Protein AF-A0A7G8E609-F1 (afdb_monomer)

Solvent-accessible surface area (backbone atoms only — not comparable to full-atom values): 3874 Å² total; per-residue (Å²): 132,85,79,82,75,83,82,82,88,82,91,74,55,72,66,56,47,51,49,52,30,50,55,35,43,51,52,51,77,62,54,89,73,76,65,66,66,57,55,51,49,33,50,51,51,29,51,50,42,46,49,56,50,50,55,52,35,50,77,68,63,76,103

Foldseek 3Di:
DPPPDDDDDDDDDLVVLVVQLVVLVVCLVVPPDDDPVVNVVSVVSNVVSVVVNVVVCVVVVVD

Structure (mmCIF, N/CA/C/O backbone):
data_AF-A0A7G8E609-F1
#
_entry.id   AF-A0A7G8E609-F1
#
loop_
_atom_site.group_PDB
_atom_site.id
_atom_site.type_symbol
_atom_site.label_atom_id
_atom_site.label_alt_id
_atom_site.label_comp_id
_atom_site.label_as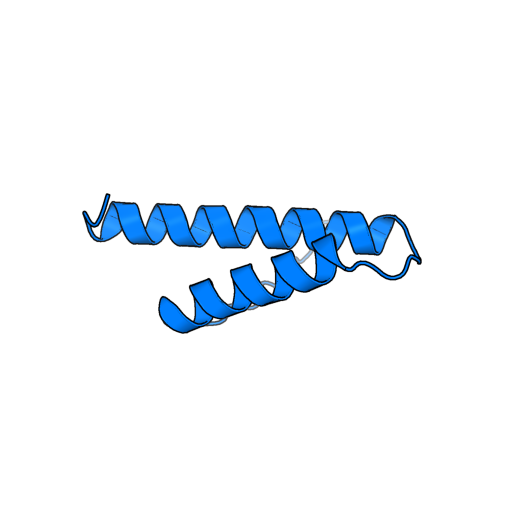ym_id
_atom_site.label_entity_id
_atom_site.label_seq_id
_atom_site.pdbx_PDB_ins_code
_atom_site.Cartn_x
_atom_site.Cartn_y
_atom_site.Cartn_z
_atom_site.occupancy
_atom_site.B_iso_or_equiv
_atom_site.auth_seq_id
_atom_site.auth_comp_id
_atom_site.auth_asym_id
_atom_site.auth_atom_id
_atom_site.pdbx_PDB_model_num
ATOM 1 N N . MET A 1 1 ? 10.432 29.420 -0.586 1.00 44.19 1 MET A N 1
ATOM 2 C CA . MET A 1 1 ? 9.047 29.330 -1.081 1.00 44.19 1 MET A CA 1
ATOM 3 C C . MET A 1 1 ? 8.352 28.354 -0.164 1.00 44.19 1 MET A C 1
ATOM 5 O O . MET A 1 1 ? 8.864 27.256 -0.020 1.00 44.19 1 MET A O 1
ATOM 9 N N . GLU A 1 2 ? 7.308 28.780 0.540 1.00 53.97 2 GLU A N 1
ATOM 10 C CA . GLU A 1 2 ? 6.453 2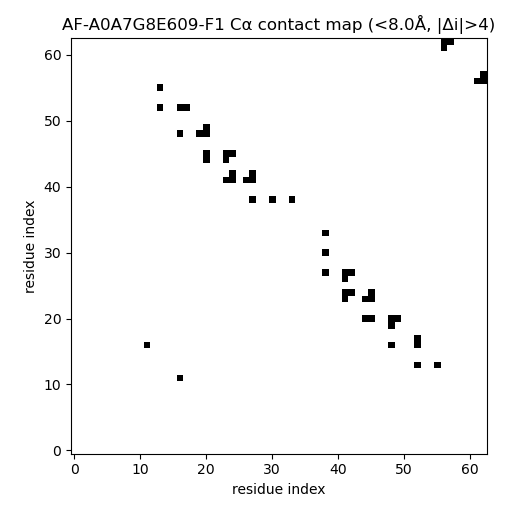7.849 1.281 1.00 53.97 2 GLU A CA 1
ATOM 11 C C . GLU A 1 2 ? 5.682 27.031 0.245 1.00 53.97 2 GLU A C 1
ATOM 13 O O . GLU A 1 2 ? 4.895 27.587 -0.524 1.00 53.97 2 GLU A O 1
ATOM 18 N N . ASP A 1 3 ? 5.980 25.737 0.160 1.00 56.69 3 ASP A N 1
ATOM 19 C CA . ASP A 1 3 ? 5.221 24.806 -0.665 1.00 56.69 3 ASP A CA 1
ATOM 20 C C . ASP A 1 3 ? 3.789 24.763 -0.125 1.00 56.69 3 ASP A C 1
ATOM 22 O O . ASP A 1 3 ? 3.518 24.214 0.943 1.00 56.69 3 ASP A O 1
ATOM 26 N N . ASN A 1 4 ? 2.864 25.394 -0.848 1.00 61.38 4 ASN A N 1
ATOM 27 C CA . ASN A 1 4 ? 1.442 25.389 -0.530 1.00 61.38 4 ASN A CA 1
ATOM 28 C C . ASN A 1 4 ? 0.873 24.001 -0.860 1.00 61.38 4 ASN A C 1
ATOM 30 O O . ASN A 1 4 ? 0.307 23.774 -1.932 1.00 61.38 4 ASN A O 1
ATOM 34 N N . GLN A 1 5 ? 1.133 23.045 0.028 1.00 68.31 5 GLN A N 1
ATOM 35 C CA . GLN A 1 5 ? 0.807 21.642 -0.163 1.00 68.31 5 GLN A CA 1
ATOM 36 C C . GLN A 1 5 ? -0.715 21.464 -0.079 1.00 68.31 5 GLN A C 1
ATOM 38 O O . GLN A 1 5 ? -1.330 21.569 0.980 1.00 68.31 5 GLN A O 1
ATOM 43 N N . LEU A 1 6 ? -1.337 21.240 -1.235 1.00 72.31 6 LEU A N 1
ATOM 44 C CA . LEU A 1 6 ? -2.761 20.945 -1.345 1.00 72.31 6 LEU A CA 1
ATOM 45 C C . LEU A 1 6 ? -3.018 19.520 -0.852 1.00 72.31 6 LEU A C 1
ATOM 47 O O . LEU A 1 6 ? -2.692 18.546 -1.528 1.00 72.31 6 LEU A O 1
ATOM 51 N N . PHE A 1 7 ? -3.626 19.403 0.325 1.00 78.12 7 PHE A N 1
ATOM 52 C CA . PHE A 1 7 ? -4.090 18.124 0.850 1.00 78.12 7 PHE A CA 1
ATOM 53 C C . PHE A 1 7 ? -5.495 17.824 0.324 1.00 78.12 7 PHE A C 1
ATOM 55 O O . PHE A 1 7 ? -6.414 18.627 0.477 1.00 78.12 7 PHE A O 1
ATOM 62 N N . THR A 1 8 ? -5.669 16.649 -0.280 1.00 78.06 8 THR A N 1
ATOM 63 C CA . THR A 1 8 ? -6.990 16.082 -0.584 1.00 78.06 8 THR A CA 1
ATOM 64 C C . THR A 1 8 ? -7.264 14.960 0.402 1.00 78.06 8 THR A C 1
ATOM 66 O O . THR A 1 8 ? -6.436 14.069 0.571 1.00 78.06 8 THR A O 1
ATOM 69 N N . THR A 1 9 ? -8.423 15.007 1.054 1.00 83.75 9 THR A N 1
ATOM 70 C CA . THR A 1 9 ? -8.881 13.940 1.950 1.00 83.75 9 THR A CA 1
ATOM 71 C C . THR A 1 9 ? -9.920 13.097 1.231 1.00 83.75 9 THR A C 1
ATOM 73 O O . THR A 1 9 ? -10.859 13.637 0.647 1.00 83.75 9 THR A O 1
ATOM 76 N N . ILE A 1 10 ? -9.765 11.778 1.301 1.00 83.00 10 ILE A N 1
ATOM 77 C CA . ILE A 1 10 ? -10.784 10.813 0.891 1.00 83.00 10 ILE A CA 1
ATOM 78 C C . ILE A 1 10 ? -11.212 10.016 2.121 1.00 83.00 10 ILE A C 1
ATOM 80 O O . ILE A 1 10 ? -10.374 9.596 2.916 1.00 83.00 10 ILE A O 1
ATOM 84 N N . SER A 1 11 ? -12.516 9.824 2.292 1.00 89.31 11 SER A N 1
ATOM 85 C CA . SER A 1 11 ? -13.064 8.948 3.328 1.00 89.31 11 SER A CA 1
ATOM 86 C C . SER A 1 11 ? -13.426 7.615 2.693 1.00 89.31 11 SER A C 1
ATOM 88 O O . SER A 1 11 ? -14.149 7.577 1.699 1.00 89.31 11 SER A O 1
ATOM 90 N N . VAL A 1 12 ? -12.913 6.531 3.264 1.00 89.25 12 VAL A N 1
ATOM 91 C CA . VAL A 1 12 ? -13.144 5.159 2.806 1.00 89.25 12 VAL A CA 1
ATOM 92 C C . VAL A 1 12 ? -13.452 4.279 4.011 1.00 89.25 12 VAL A C 1
ATOM 94 O O . VAL A 1 12 ? -13.016 4.579 5.122 1.00 89.25 12 VAL A O 1
ATOM 97 N N . ASP A 1 13 ? -14.208 3.205 3.804 1.00 92.56 13 ASP A N 1
ATOM 98 C CA . ASP A 1 13 ? -14.354 2.166 4.821 1.00 92.56 13 ASP A CA 1
ATOM 99 C C . ASP A 1 13 ? -13.129 1.228 4.847 1.00 92.56 13 ASP A C 1
ATOM 101 O O . ASP A 1 13 ? -12.256 1.268 3.972 1.00 92.56 13 ASP A O 1
ATOM 105 N N . VAL A 1 14 ? -13.051 0.378 5.875 1.00 91.06 14 VAL A N 1
ATOM 106 C CA . VAL A 1 14 ? -11.930 -0.558 6.059 1.00 91.06 14 VAL A CA 1
ATOM 107 C C . VAL A 1 14 ? -11.815 -1.579 4.923 1.00 91.06 14 VAL A C 1
ATOM 109 O O . VAL A 1 14 ? -10.706 -1.988 4.577 1.00 91.06 14 VAL A O 1
ATOM 112 N N . GLU A 1 15 ? -12.928 -1.980 4.304 1.00 93.62 15 GLU A N 1
ATOM 113 C CA . GLU A 1 15 ? -12.911 -2.941 3.197 1.00 93.62 15 GLU A CA 1
ATOM 114 C C . GLU A 1 15 ? -12.382 -2.298 1.915 1.00 93.62 15 GLU A C 1
ATOM 116 O O . GLU A 1 15 ? -11.587 -2.903 1.192 1.00 93.62 15 GLU A O 1
ATOM 121 N N . ALA A 1 16 ? -12.735 -1.040 1.666 1.00 94.88 16 ALA A N 1
ATOM 122 C CA . ALA A 1 16 ? -12.167 -0.233 0.602 1.00 94.88 16 ALA A CA 1
ATOM 123 C C . ALA A 1 16 ? -10.663 -0.009 0.824 1.00 94.88 16 ALA A C 1
ATOM 125 O O . ALA A 1 16 ? -9.886 -0.161 -0.119 1.00 94.88 16 ALA A O 1
ATOM 126 N N . LEU A 1 17 ? -10.221 0.259 2.060 1.00 94.38 17 LEU A N 1
ATOM 127 C CA . LEU A 1 17 ? -8.792 0.367 2.383 1.00 94.38 17 LEU A CA 1
ATOM 128 C C . LEU A 1 17 ? -8.039 -0.952 2.127 1.00 94.38 17 LEU A C 1
ATOM 130 O O . LEU A 1 17 ? -6.962 -0.947 1.524 1.00 94.38 17 LEU A O 1
ATOM 134 N N . ARG A 1 18 ? -8.626 -2.095 2.510 1.00 95.19 18 ARG A N 1
ATOM 135 C CA . ARG A 1 18 ? -8.087 -3.434 2.208 1.00 95.19 18 ARG A CA 1
ATOM 136 C C . ARG A 1 18 ? -7.993 -3.689 0.708 1.00 95.19 18 ARG A C 1
ATOM 138 O O . ARG A 1 18 ? -6.975 -4.204 0.239 1.00 95.19 18 ARG A O 1
ATOM 145 N N . LEU A 1 19 ? -9.034 -3.325 -0.040 1.00 96.56 19 LEU A N 1
ATOM 146 C CA . LEU A 1 19 ? -9.067 -3.471 -1.491 1.00 96.56 19 LEU A CA 1
ATOM 147 C C . LEU A 1 19 ? -7.976 -2.627 -2.155 1.00 96.56 19 LEU A C 1
ATOM 149 O O . LEU A 1 19 ? -7.239 -3.155 -2.981 1.00 96.56 19 LEU A O 1
ATOM 153 N N . LEU A 1 20 ? -7.831 -1.361 -1.751 1.00 95.81 20 LEU A N 1
ATOM 154 C CA . LEU A 1 20 ? -6.784 -0.467 -2.248 1.00 95.81 20 LEU A CA 1
ATOM 155 C C . LEU A 1 20 ? -5.393 -1.049 -1.995 1.00 95.81 20 LEU A C 1
ATOM 157 O O . LEU A 1 20 ? -4.602 -1.163 -2.930 1.00 95.81 20 LEU A O 1
ATOM 161 N N . HIS A 1 21 ? -5.109 -1.480 -0.761 1.00 96.56 21 HIS A N 1
ATOM 162 C CA . HIS A 1 21 ? -3.828 -2.108 -0.435 1.00 96.56 21 HIS A CA 1
ATOM 163 C C . HIS A 1 21 ? -3.553 -3.330 -1.325 1.00 96.56 21 HIS A C 1
ATOM 165 O O . HIS A 1 21 ? -2.464 -3.445 -1.890 1.00 96.56 21 HIS A O 1
ATOM 171 N N . ARG A 1 22 ? -4.544 -4.217 -1.501 1.00 97.38 22 ARG A N 1
ATOM 172 C CA . ARG A 1 22 ? -4.403 -5.407 -2.353 1.00 97.38 22 ARG A CA 1
ATOM 173 C C . ARG A 1 22 ? -4.136 -5.036 -3.810 1.00 97.38 22 ARG A C 1
ATOM 175 O O . ARG A 1 22 ? -3.199 -5.566 -4.395 1.00 97.38 22 ARG A O 1
ATOM 182 N N . SER A 1 23 ? -4.914 -4.121 -4.383 1.00 97.12 23 SER A N 1
ATOM 183 C CA . SER A 1 23 ? -4.751 -3.712 -5.781 1.00 97.12 23 SER A CA 1
ATOM 184 C C . SER A 1 23 ? -3.381 -3.086 -6.046 1.00 97.12 23 SER A C 1
ATOM 186 O O . SER A 1 23 ? -2.760 -3.373 -7.066 1.00 97.12 23 SER A O 1
ATOM 188 N N . VAL A 1 24 ? -2.870 -2.275 -5.116 1.00 96.88 24 VAL A N 1
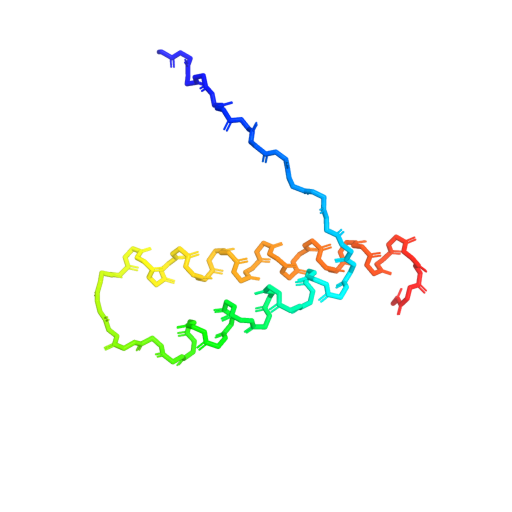ATOM 189 C CA . VAL A 1 24 ? -1.529 -1.684 -5.237 1.00 96.88 24 VAL A CA 1
ATOM 190 C C . VAL A 1 24 ? -0.436 -2.742 -5.075 1.00 96.88 24 VAL A C 1
ATOM 192 O O . VAL A 1 24 ? 0.551 -2.713 -5.808 1.00 96.88 24 VAL A O 1
ATOM 195 N N . ALA A 1 25 ? -0.613 -3.701 -4.161 1.00 96.94 25 ALA A N 1
ATOM 196 C CA . ALA A 1 25 ? 0.310 -4.821 -4.011 1.00 96.94 25 ALA A CA 1
ATOM 197 C C . ALA A 1 25 ? 0.384 -5.669 -5.288 1.00 96.94 25 ALA A C 1
ATOM 199 O O . ALA A 1 25 ? 1.483 -5.939 -5.762 1.00 96.94 25 ALA A O 1
ATOM 200 N N . GLU A 1 26 ? -0.761 -6.007 -5.883 1.00 97.62 26 GLU A N 1
ATOM 201 C CA . GLU A 1 26 ? -0.832 -6.741 -7.150 1.00 97.62 26 GLU A CA 1
ATOM 202 C C . GLU A 1 26 ? -0.177 -5.964 -8.300 1.00 97.62 26 GLU A C 1
ATOM 204 O O . GLU A 1 26 ? 0.547 -6.560 -9.097 1.00 97.62 26 GLU A O 1
ATOM 209 N N . ALA A 1 27 ? -0.385 -4.646 -8.380 1.00 95.88 27 ALA A N 1
ATOM 210 C CA . ALA A 1 27 ? 0.246 -3.800 -9.394 1.00 95.88 27 ALA A CA 1
ATOM 2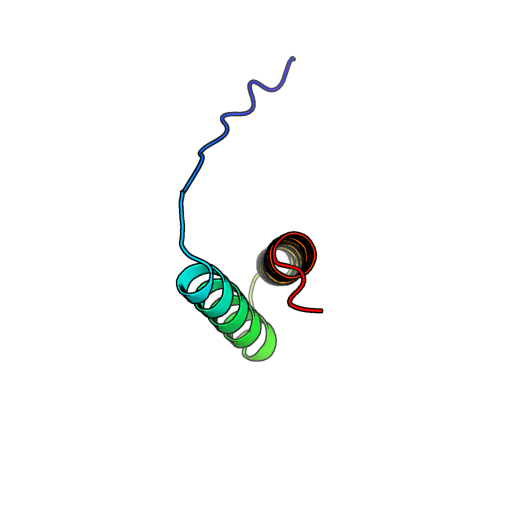11 C C . ALA A 1 27 ? 1.774 -3.718 -9.228 1.00 95.88 27 ALA A C 1
ATOM 213 O O . ALA A 1 27 ? 2.500 -3.709 -10.221 1.00 95.88 27 ALA A O 1
ATOM 214 N N . TYR A 1 28 ? 2.264 -3.677 -7.986 1.00 95.94 28 TYR A N 1
ATOM 215 C CA . TYR A 1 28 ? 3.696 -3.693 -7.688 1.00 95.94 28 TYR A CA 1
ATOM 216 C C . TYR A 1 28 ? 4.333 -5.050 -8.013 1.00 95.94 28 TYR A C 1
ATOM 218 O O . TYR A 1 28 ? 5.387 -5.103 -8.645 1.00 95.94 28 TYR A O 1
ATOM 226 N N . ASP A 1 29 ? 3.689 -6.145 -7.599 1.00 95.75 29 ASP A N 1
ATOM 227 C CA . ASP A 1 29 ? 4.217 -7.502 -7.763 1.00 95.75 29 ASP A CA 1
ATOM 228 C C . ASP A 1 29 ? 4.197 -7.940 -9.243 1.00 95.75 29 ASP A C 1
ATOM 230 O O . ASP A 1 29 ? 5.089 -8.662 -9.687 1.00 95.75 29 ASP A O 1
ATOM 234 N N . ASN A 1 30 ? 3.219 -7.460 -10.024 1.00 95.31 30 ASN A N 1
ATOM 235 C CA . ASN A 1 30 ? 3.090 -7.725 -11.462 1.00 95.31 30 ASN A CA 1
ATOM 236 C C . ASN A 1 30 ? 3.575 -6.556 -12.337 1.00 95.31 30 ASN A C 1
ATOM 238 O O . ASN A 1 30 ? 3.102 -6.394 -13.465 1.00 95.31 30 ASN A O 1
ATOM 242 N N . TRP A 1 31 ? 4.487 -5.723 -11.826 1.00 92.94 31 TRP A N 1
ATOM 243 C CA . TRP A 1 31 ? 4.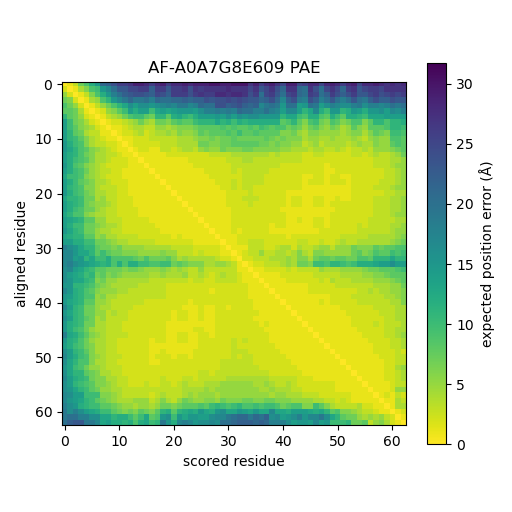985 -4.558 -12.552 1.00 92.94 31 TRP A CA 1
ATOM 244 C C . TRP A 1 31 ? 5.560 -4.965 -13.923 1.00 92.94 31 TRP A C 1
ATOM 246 O O . TRP A 1 31 ? 6.519 -5.741 -13.973 1.00 92.94 31 TRP A O 1
ATOM 256 N N . PRO A 1 32 ? 5.031 -4.444 -15.047 1.00 91.38 32 PRO A N 1
ATOM 257 C CA . PRO A 1 32 ? 5.450 -4.864 -16.387 1.00 91.38 32 PRO A CA 1
ATOM 258 C C . PRO A 1 32 ? 6.829 -4.316 -16.799 1.00 91.38 32 PRO A C 1
ATOM 260 O O . PRO A 1 32 ? 7.291 -4.583 -17.909 1.00 91.38 32 PRO A O 1
ATOM 263 N N . GLY A 1 33 ? 7.488 -3.551 -15.924 1.00 89.56 33 GLY A N 1
ATOM 264 C CA . GLY A 1 33 ? 8.619 -2.694 -16.271 1.00 89.56 33 GLY A CA 1
ATOM 265 C C . GLY A 1 33 ? 8.151 -1.293 -16.677 1.00 89.56 33 GLY A C 1
ATOM 266 O O . GLY A 1 33 ? 6.970 -1.071 -16.926 1.00 89.56 33 GLY A O 1
ATOM 267 N N . GLY A 1 34 ? 9.070 -0.329 -16.708 1.00 91.25 34 GLY A N 1
ATOM 268 C CA . GLY A 1 34 ? 8.739 1.078 -16.947 1.00 91.25 34 GLY A CA 1
ATOM 269 C C . GLY A 1 34 ? 9.680 2.012 -16.198 1.00 91.25 34 GLY A C 1
ATOM 270 O O . GLY A 1 34 ? 10.843 1.665 -15.973 1.00 91.25 34 GLY A O 1
ATOM 271 N N . ASP A 1 35 ? 9.180 3.181 -15.800 1.00 93.38 35 ASP A N 1
ATOM 272 C CA . ASP A 1 35 ? 9.943 4.105 -14.963 1.00 93.38 35 ASP A CA 1
ATOM 273 C C . ASP A 1 35 ? 10.129 3.512 -13.553 1.00 93.38 35 ASP A C 1
ATOM 275 O O . ASP A 1 35 ? 9.180 3.094 -12.888 1.00 93.38 35 ASP A O 1
ATOM 279 N N . ALA A 1 36 ? 11.373 3.490 -13.073 1.00 92.31 36 ALA A N 1
ATOM 280 C CA . ALA A 1 36 ? 11.695 3.041 -11.723 1.00 92.31 36 ALA A CA 1
ATOM 281 C C . ALA A 1 36 ? 11.002 3.900 -10.651 1.00 92.31 36 ALA A C 1
ATOM 283 O O . ALA A 1 36 ? 10.657 3.389 -9.583 1.00 92.31 36 ALA A O 1
ATOM 284 N N . ASN A 1 37 ? 10.752 5.182 -10.934 1.00 94.06 37 ASN A N 1
ATOM 285 C CA . ASN A 1 37 ? 10.040 6.063 -10.009 1.00 94.06 37 ASN A CA 1
ATOM 286 C C . ASN A 1 37 ? 8.585 5.630 -9.804 1.00 94.06 37 ASN A C 1
ATOM 288 O O . ASN A 1 37 ? 8.064 5.758 -8.697 1.00 94.06 37 ASN A O 1
ATOM 292 N N . GLU A 1 38 ? 7.937 5.077 -10.832 1.00 92.94 38 GLU A N 1
ATOM 293 C CA . GLU A 1 38 ? 6.571 4.556 -10.718 1.00 92.94 38 GLU A CA 1
ATOM 294 C C . GLU A 1 38 ? 6.542 3.322 -9.813 1.00 92.94 38 GLU A C 1
ATOM 296 O O . GLU A 1 38 ? 5.696 3.225 -8.922 1.00 92.94 38 GLU A O 1
ATOM 301 N N . GLN A 1 39 ? 7.522 2.423 -9.956 1.00 93.81 39 GLN A N 1
ATOM 302 C CA . GLN A 1 39 ? 7.646 1.253 -9.086 1.00 93.81 39 GLN A CA 1
ATOM 303 C C . GLN A 1 39 ? 7.927 1.646 -7.624 1.00 93.81 39 GLN A C 1
ATOM 305 O O . GLN A 1 39 ? 7.340 1.072 -6.703 1.00 93.81 39 GLN A O 1
ATOM 310 N N . VAL A 1 40 ? 8.764 2.664 -7.392 1.00 95.94 40 VAL A N 1
ATOM 311 C CA . VAL A 1 40 ? 8.978 3.241 -6.051 1.00 95.94 40 VAL A CA 1
ATOM 312 C C . VAL A 1 40 ? 7.691 3.875 -5.511 1.00 95.94 40 VAL A C 1
ATOM 314 O O . VAL A 1 40 ? 7.360 3.692 -4.339 1.00 95.94 40 VAL A O 1
ATOM 317 N N . GLY A 1 41 ? 6.928 4.573 -6.354 1.00 95.31 41 GLY A N 1
ATOM 318 C CA . GLY A 1 41 ? 5.622 5.129 -5.995 1.00 95.31 41 GLY A CA 1
ATOM 319 C C . GLY A 1 41 ? 4.628 4.055 -5.549 1.00 95.31 41 GLY A C 1
ATOM 320 O O . GLY A 1 41 ? 3.990 4.201 -4.503 1.00 95.31 41 GLY A O 1
ATOM 321 N N . LEU A 1 42 ? 4.554 2.941 -6.281 1.00 95.88 42 LEU A N 1
ATOM 322 C CA . LEU A 1 42 ? 3.733 1.785 -5.914 1.00 95.88 42 LEU A CA 1
ATOM 323 C C . LEU A 1 42 ? 4.166 1.173 -4.576 1.00 95.88 42 LEU A C 1
ATOM 325 O O . LEU A 1 42 ? 3.310 0.885 -3.737 1.00 95.88 42 LEU A O 1
ATOM 329 N N . LEU A 1 43 ? 5.473 1.029 -4.333 1.00 96.81 43 LEU A N 1
ATOM 330 C CA . LEU A 1 43 ? 5.992 0.525 -3.056 1.00 96.81 43 LEU A CA 1
ATOM 331 C C . LEU A 1 43 ? 5.625 1.441 -1.881 1.00 96.81 43 LEU A C 1
ATOM 333 O O . LEU A 1 43 ? 5.191 0.967 -0.826 1.00 96.81 43 LEU A O 1
ATOM 337 N N . ASN A 1 44 ? 5.770 2.753 -2.070 1.00 97.12 44 ASN A N 1
ATOM 338 C CA . ASN A 1 44 ? 5.427 3.751 -1.060 1.00 97.12 44 ASN A CA 1
ATOM 339 C C . ASN A 1 44 ? 3.931 3.712 -0.738 1.00 97.12 44 ASN A C 1
ATOM 341 O O . ASN A 1 44 ? 3.555 3.666 0.433 1.00 97.12 44 ASN A O 1
ATOM 345 N N . MET A 1 45 ? 3.082 3.655 -1.764 1.00 95.69 45 MET A N 1
ATOM 346 C CA . MET A 1 45 ? 1.634 3.584 -1.589 1.00 95.69 45 MET A CA 1
ATOM 347 C C . MET A 1 45 ? 1.208 2.269 -0.917 1.00 95.69 45 MET A C 1
ATOM 349 O O . MET A 1 45 ? 0.415 2.304 0.023 1.00 95.69 45 MET A O 1
ATOM 353 N N . LYS A 1 46 ? 1.788 1.123 -1.307 1.00 96.88 46 LYS A N 1
ATOM 354 C CA . LYS A 1 46 ? 1.584 -0.179 -0.638 1.00 96.88 46 LYS A CA 1
ATOM 355 C C . LYS A 1 46 ? 1.896 -0.080 0.858 1.00 96.88 46 LYS A C 1
ATOM 357 O O . LYS A 1 46 ? 1.084 -0.475 1.690 1.00 96.88 46 LYS A O 1
ATOM 362 N N . THR A 1 47 ? 3.044 0.506 1.196 1.00 97.25 47 THR A N 1
ATOM 363 C CA . THR A 1 47 ? 3.511 0.652 2.583 1.00 97.25 47 THR A CA 1
ATOM 364 C C . THR A 1 47 ? 2.603 1.572 3.401 1.00 97.25 47 THR A C 1
ATOM 366 O O . THR A 1 47 ? 2.227 1.227 4.519 1.00 97.25 47 THR A O 1
ATOM 369 N N . GLN A 1 48 ? 2.210 2.721 2.848 1.00 96.12 48 GLN A N 1
ATOM 370 C CA . GLN A 1 48 ? 1.347 3.682 3.543 1.00 96.12 48 GLN A CA 1
ATOM 371 C C . GLN A 1 48 ? -0.069 3.137 3.761 1.00 96.12 48 GLN A C 1
ATOM 373 O O . GLN A 1 48 ? -0.618 3.292 4.849 1.00 96.12 48 GLN A O 1
ATOM 378 N N . LEU A 1 49 ? -0.642 2.447 2.769 1.00 95.88 49 LEU A N 1
ATOM 379 C CA . LEU A 1 49 ? -1.953 1.804 2.908 1.00 95.8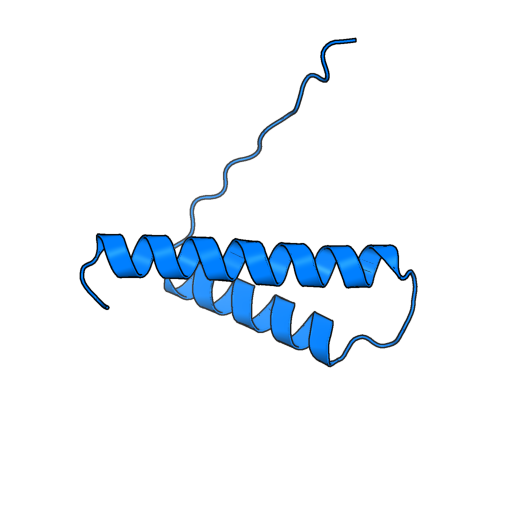8 49 LEU A CA 1
ATOM 380 C C . LEU A 1 49 ? -1.925 0.676 3.946 1.00 95.88 49 LEU A C 1
ATOM 382 O O . LEU A 1 49 ? -2.875 0.529 4.712 1.00 95.88 49 LEU A O 1
ATOM 386 N N . TYR A 1 50 ? -0.834 -0.096 4.003 1.00 95.56 50 TYR A N 1
ATOM 387 C CA . TYR A 1 50 ? -0.646 -1.115 5.036 1.00 95.56 50 TYR A CA 1
ATOM 388 C C . TYR A 1 50 ? -0.571 -0.498 6.437 1.00 95.56 50 TYR A C 1
ATOM 390 O O . TYR A 1 50 ? -1.247 -0.978 7.343 1.00 95.56 50 TYR A O 1
ATOM 398 N N . ALA A 1 51 ? 0.205 0.577 6.609 1.00 95.81 51 ALA A N 1
ATOM 399 C CA . ALA A 1 51 ? 0.298 1.290 7.882 1.00 95.81 51 ALA A CA 1
ATOM 400 C C . ALA A 1 51 ? -1.074 1.819 8.329 1.00 95.81 51 ALA A C 1
ATOM 402 O O . ALA A 1 51 ? -1.514 1.497 9.427 1.00 95.81 51 ALA A O 1
ATOM 403 N N . ALA A 1 52 ? -1.802 2.502 7.438 1.00 93.31 52 ALA A N 1
ATOM 404 C CA . ALA A 1 52 ? -3.150 2.993 7.725 1.00 93.31 52 ALA A CA 1
ATOM 405 C C . ALA A 1 52 ? -4.120 1.863 8.117 1.00 93.31 52 ALA A C 1
ATOM 407 O O . ALA A 1 52 ? -4.953 2.033 9.006 1.00 93.31 52 ALA A O 1
ATOM 408 N N . LEU A 1 53 ? -4.009 0.692 7.477 1.00 93.5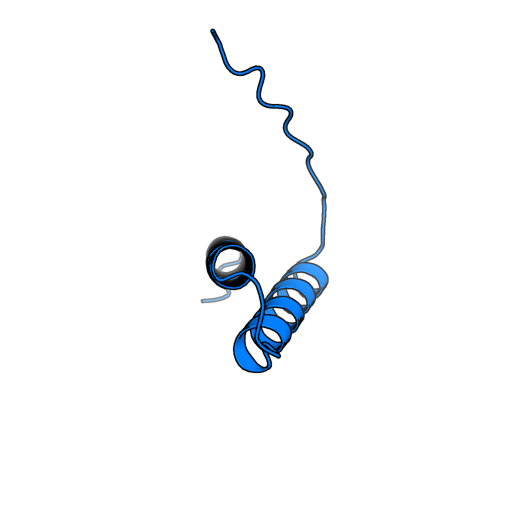6 53 LEU A N 1
ATOM 409 C CA . LEU A 1 53 ? -4.819 -0.472 7.830 1.00 93.56 53 LEU A CA 1
ATOM 410 C C . LEU A 1 53 ? -4.460 -1.014 9.219 1.00 93.56 53 LEU A C 1
ATOM 412 O O . LEU A 1 53 ? -5.360 -1.355 9.981 1.00 93.56 53 LEU A O 1
ATOM 416 N N . MET A 1 54 ? -3.170 -1.104 9.549 1.00 94.25 54 MET A N 1
ATOM 417 C CA . MET A 1 54 ? -2.714 -1.576 10.860 1.00 94.25 54 MET A CA 1
ATOM 418 C C . MET A 1 54 ? -3.124 -0.624 11.983 1.00 94.25 54 MET A C 1
ATOM 420 O O . MET A 1 54 ? -3.635 -1.092 12.999 1.00 94.25 54 MET A O 1
ATOM 424 N N . ASP A 1 55 ? -2.974 0.684 11.776 1.00 93.50 55 ASP A N 1
ATOM 425 C CA . ASP A 1 55 ? -3.409 1.705 12.732 1.00 93.50 55 ASP A CA 1
ATOM 426 C C . ASP A 1 55 ? -4.914 1.580 13.000 1.00 93.50 55 ASP A C 1
ATOM 428 O O . ASP A 1 55 ? -5.343 1.507 14.151 1.00 93.50 55 ASP A O 1
ATOM 432 N N . HIS A 1 56 ? -5.719 1.423 11.944 1.00 88.81 56 HIS A N 1
ATOM 433 C CA . HIS A 1 56 ? -7.160 1.239 12.089 1.00 88.81 56 HIS A CA 1
ATOM 434 C C . HIS A 1 56 ? -7.534 -0.061 12.825 1.00 88.81 56 HIS A C 1
ATOM 436 O O . HIS A 1 56 ? -8.449 -0.078 13.649 1.00 88.81 56 HIS A O 1
ATOM 442 N N . LEU A 1 57 ? -6.833 -1.169 12.560 1.00 89.06 57 LEU A N 1
ATOM 443 C CA . LEU A 1 57 ? -7.073 -2.440 13.254 1.00 89.06 57 LEU A CA 1
ATOM 444 C C . LEU A 1 57 ? -6.710 -2.370 14.741 1.00 89.06 57 LEU A C 1
ATOM 446 O O . LEU A 1 57 ? -7.421 -2.957 15.563 1.00 89.06 57 LEU A O 1
ATOM 450 N N . LEU A 1 58 ? -5.639 -1.647 15.073 1.00 92.25 58 LEU A N 1
ATOM 451 C CA . LEU A 1 58 ? -5.217 -1.398 16.447 1.00 92.25 58 LEU A CA 1
ATOM 452 C C . LEU A 1 58 ? -6.248 -0.542 17.197 1.00 92.25 58 LEU A C 1
ATOM 454 O O . LEU A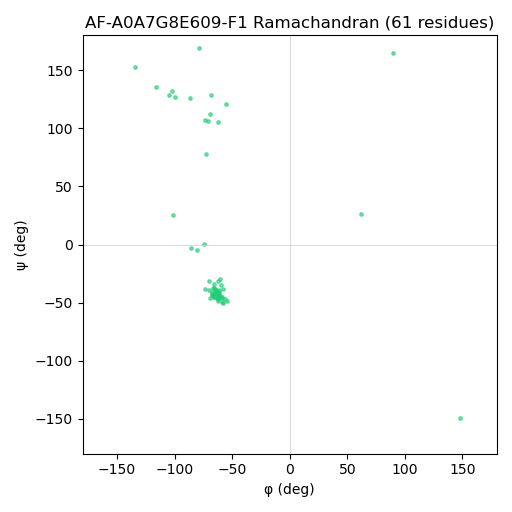 1 58 ? -6.626 -0.885 18.316 1.00 92.25 58 LEU A O 1
ATOM 458 N N . GLU A 1 59 ? -6.757 0.526 16.575 1.00 89.75 59 GLU A N 1
ATOM 459 C CA . GLU A 1 59 ? -7.815 1.374 17.148 1.00 89.75 59 GLU A CA 1
ATOM 460 C C . GLU A 1 59 ? -9.106 0.593 17.440 1.00 89.75 59 GLU A C 1
ATOM 462 O O . GLU A 1 59 ? -9.785 0.852 18.436 1.00 89.75 59 GLU A O 1
ATOM 467 N N . LEU A 1 60 ? -9.429 -0.392 16.599 1.00 87.62 60 LEU A N 1
ATOM 468 C CA . LEU A 1 60 ? -10.583 -1.274 16.780 1.00 87.62 60 LEU A CA 1
ATOM 469 C C . LEU A 1 60 ? -10.341 -2.424 17.775 1.00 87.62 60 LEU A C 1
ATOM 471 O O . LEU A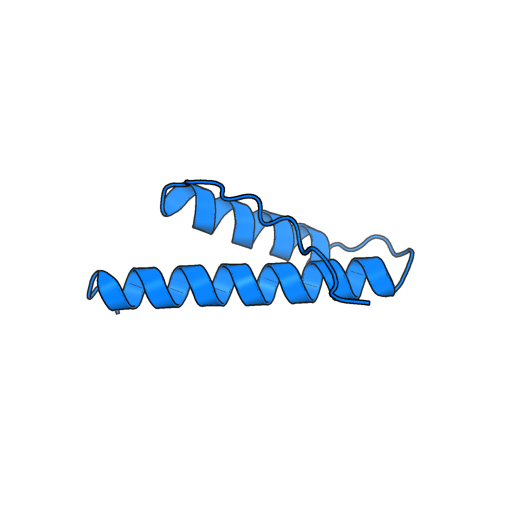 1 60 ? -11.267 -3.196 18.029 1.00 87.62 60 LEU A O 1
ATOM 475 N N . GLY A 1 61 ? -9.123 -2.589 18.307 1.00 84.44 61 GLY A N 1
ATOM 476 C CA . GLY A 1 61 ? -8.755 -3.721 19.170 1.00 84.44 61 GLY A CA 1
ATOM 477 C C . GLY A 1 61 ? -8.878 -5.083 18.476 1.00 84.44 61 GLY A C 1
ATOM 478 O O . GLY A 1 61 ? -9.158 -6.092 19.122 1.00 84.44 61 GLY A O 1
ATOM 479 N N . SER A 1 62 ? -8.751 -5.103 17.146 1.00 75.62 62 SER A N 1
ATOM 480 C CA . SER A 1 62 ? -8.870 -6.314 16.319 1.00 75.62 62 SER A CA 1
ATOM 481 C C . SER A 1 62 ? -7.558 -7.097 16.194 1.00 75.62 62 SER A C 1
ATOM 483 O O . SER A 1 62 ? -7.545 -8.160 15.568 1.00 75.62 62 SER A O 1
ATOM 485 N N . ILE A 1 63 ? -6.477 -6.572 16.774 1.00 71.44 63 ILE A N 1
ATOM 486 C CA . ILE A 1 63 ? -5.147 -7.173 16.918 1.00 71.44 63 ILE A CA 1
ATOM 487 C C . ILE A 1 63 ? -4.539 -6.769 18.261 1.00 71.44 63 ILE A C 1
ATOM 489 O O . ILE A 1 63 ? -4.962 -5.722 18.803 1.00 71.44 63 ILE A O 1
#

pLDDT: mean 89.16, std 11.42, range [44.19, 97.62]

Mean predicted aligned error: 5.85 Å

Nearest PDB structures (foldseek):
  4abm-assembly3_D  TM=8.654E-01  e=2.388E+00  Homo sapiens
  7uvw-assembly1_X  TM=5.170E-01  e=2.552E+00  Acinetobacter baumannii AB0057
  5sva-assembly1_U  TM=4.211E-01  e=3.801E+00  Saccharomyces cerevisiae

Secondary structure (DSSP, 8-state):
-------------HHHHHHHHHHHHHHHHT--S--HHHHHHHHHHHHHHHHHHHHHHHHTT--

Radius of gyration: 14.34 Å; Cα contacts (8 Å, |Δi|>4): 26; chains: 1; bounding box: 26×37×36 Å

Sequence (63 aa):
MEDNQLFTTISVDVEALRLLHRSVAEAYDNWPGGDANEQVGLLNMKTQLYAALMDHLLELGSI